Protein AF-A0A1D6H088-F1 (afdb_monomer)

Nearest PDB structures (foldseek):
  7uyf-assembly1_A  TM=9.244E-01  e=6.598E-10  Homo sapiens
  7bo7-assembly1_AAA  TM=9.829E-01  e=2.305E-09  Homo sapiens
  7s0u-assembly1_A  TM=9.241E-01  e=8.586E-10  Homo sapiens
  8g1u-assembly1_M  TM=9.816E-01  e=2.999E-09  Homo sapiens
  7uy1-assembly1_A  TM=9.248E-01  e=1.658E-09  Homo sapiens

Organism: Zea mays (NCBI:txid4577)

Secondary structure (DSSP, 8-state):
-TT---SS-EEEEE----BTTBGGG-HHHHHHHHGGGEEEEEEEES-EEEEEE--EE-HHHHHHHHTT-SGGGTSS-------S-EE-S--EEEEEEE-S-----SS----TTSSS------

Solvent-accessible surface area (backbone atoms only — not comparable to full-atom values): 7999 Å² total; per-residue (Å²): 100,65,84,66,83,69,98,62,65,35,63,62,49,78,62,89,45,68,37,102,60,36,55,78,58,46,36,65,68,43,46,62,42,37,47,81,38,44,38,98,88,20,41,34,40,62,40,58,54,68,26,72,49,60,56,66,49,40,70,67,62,52,49,61,45,55,71,69,76,48,70,67,56,77,76,48,89,79,95,72,85,87,70,86,65,47,75,75,52,78,70,42,83,74,48,81,45,72,42,86,40,79,89,73,77,87,90,74,89,67,71,94,81,73,90,84,84,76,81,89,84,127

Mean predicted aligned error: 9.14 Å

Foldseek 3Di:
DLPDDDPAADLEAEDDQQDPQGCPSPPLVVLVSVVVRHDLNHAYVVQKDWGKDFDKDDVPVVVVLCVVVDCVSVVDDDDDDDDPMGTPDDIDTDDMDGSPDDDPDDDDPDPPPPPPPDDDDD

Radius of gyration: 19.51 Å; Cα contacts (8 Å, |Δi|>4): 134; chains: 1; bounding box: 45×34×55 Å

Sequence (122 aa):
MRCWDAPEKADILVSELLGSFGDNELSPECLDGAQRFLKPDGISIPSSYTSFIQPITASKLHDDIKAHKDIAHFETAYVVKLHRIATLAPPQQVRDLICCVCFIGSDQIYLCHEIWLSPLLV

InterPro domains:
  IPR025799 Protein arginine N-methyltransferase [PTHR10738] (1-94)
  IPR029063 S-adenosyl-L-methionine-dependent methyltransferase superfamily [G3DSA:3.40.50.150] (1-47)
  IPR029063 S-adenosyl-L-methionine-dependent methyltransferase superfamily [SSF53335] (4-97)
  IPR035075 PRMT5 arginine-N-methyltransferase [PF05185] (1-45)
  IPR035248 PRMT5, oligomerisation domain [PF17286] (48-94)

pLDDT: mean 82.9, std 22.95, range [28.14, 97.88]

Structure (mmCIF, N/CA/C/O backbone):
data_AF-A0A1D6H088-F1
#
_entry.id   AF-A0A1D6H088-F1
#
loop_
_atom_site.group_PDB
_atom_site.id
_atom_site.type_symbol
_atom_site.label_atom_id
_atom_site.label_alt_id
_atom_site.label_comp_id
_atom_site.label_asym_id
_atom_site.label_entity_id
_atom_site.label_seq_id
_atom_site.pdbx_PDB_ins_code
_atom_site.Cartn_x
_atom_site.Cartn_y
_atom_site.Cartn_z
_atom_site.occupancy
_atom_site.B_iso_or_equiv
_atom_site.auth_seq_id
_atom_site.auth_comp_id
_atom_site.auth_asym_id
_atom_site.auth_atom_id
_atom_site.pdbx_PDB_model_num
ATOM 1 N N . MET A 1 1 ? -18.872 -5.448 4.106 1.00 85.19 1 MET A N 1
ATOM 2 C CA . MET A 1 1 ? -18.917 -4.524 5.263 1.00 85.19 1 MET A CA 1
ATOM 3 C C . MET A 1 1 ? -19.776 -3.281 5.024 1.00 85.19 1 MET A C 1
ATOM 5 O O . MET A 1 1 ? -20.634 -3.018 5.846 1.00 85.19 1 MET A O 1
ATOM 9 N N . ARG A 1 2 ? -19.657 -2.570 3.892 1.00 92.50 2 ARG A N 1
ATOM 10 C CA . ARG A 1 2 ? -20.341 -1.276 3.655 1.00 92.50 2 ARG A CA 1
ATOM 11 C C . ARG A 1 2 ? -21.871 -1.245 3.794 1.00 92.50 2 ARG A C 1
ATOM 13 O O . ARG A 1 2 ? -22.405 -0.195 4.123 1.00 92.50 2 ARG A O 1
ATOM 20 N N . CYS A 1 3 ? -22.581 -2.357 3.601 1.00 92.38 3 CYS A N 1
ATOM 21 C CA . CYS A 1 3 ? -24.054 -2.408 3.657 1.00 92.38 3 CYS A CA 1
ATOM 22 C C . CYS A 1 3 ? -24.605 -3.289 4.788 1.00 92.38 3 CYS A C 1
ATOM 24 O O . CYS A 1 3 ? -25.814 -3.425 4.911 1.00 92.38 3 CYS A O 1
ATOM 26 N N . TRP A 1 4 ? -23.738 -3.918 5.583 1.00 93.06 4 TRP A N 1
ATOM 27 C CA . TRP A 1 4 ? -24.180 -4.802 6.661 1.00 93.06 4 TRP A CA 1
ATOM 28 C C . TRP A 1 4 ? -24.718 -3.987 7.843 1.00 93.06 4 TRP A C 1
ATOM 30 O O . TRP A 1 4 ? -24.281 -2.860 8.045 1.00 93.06 4 TRP A O 1
ATOM 40 N N . ASP A 1 5 ? -25.657 -4.517 8.614 1.00 93.75 5 ASP A N 1
ATOM 41 C CA . ASP A 1 5 ? -26.094 -3.889 9.860 1.00 93.75 5 ASP A CA 1
ATOM 42 C C . ASP A 1 5 ? -25.740 -4.831 11.008 1.00 93.75 5 ASP A C 1
ATOM 44 O O . ASP A 1 5 ? -26.288 -5.931 11.112 1.00 93.75 5 ASP A O 1
ATOM 48 N N . ALA A 1 6 ? -24.714 -4.459 11.774 1.00 93.25 6 ALA A N 1
ATOM 49 C CA . ALA A 1 6 ? -24.180 -5.313 12.823 1.00 93.25 6 ALA A CA 1
ATOM 50 C C . ALA A 1 6 ? -25.086 -5.219 14.061 1.00 93.25 6 ALA A C 1
ATOM 52 O O . ALA A 1 6 ? -25.388 -4.107 14.497 1.00 93.25 6 ALA A O 1
ATOM 53 N N . PRO A 1 7 ? -25.496 -6.351 14.661 1.00 95.38 7 PRO A N 1
ATOM 54 C CA . PRO A 1 7 ? -26.370 -6.339 15.835 1.00 95.38 7 PRO A CA 1
ATOM 55 C C . PRO A 1 7 ? -25.685 -5.757 17.082 1.00 95.38 7 PRO A C 1
ATOM 57 O O . PRO A 1 7 ? -26.360 -5.342 18.020 1.00 95.38 7 PRO A O 1
ATOM 60 N N . GLU A 1 8 ? -24.352 -5.716 17.092 1.00 96.19 8 GLU A N 1
ATOM 61 C CA . GLU A 1 8 ? -23.533 -5.166 18.165 1.00 96.19 8 GLU A CA 1
ATOM 62 C C . GLU A 1 8 ? -22.296 -4.456 17.605 1.00 96.19 8 GLU A C 1
ATOM 64 O O . GLU A 1 8 ? -21.842 -4.742 16.493 1.00 96.19 8 GLU A O 1
ATOM 69 N N . LYS A 1 9 ? -21.744 -3.523 18.389 1.00 95.75 9 LYS A N 1
ATOM 70 C CA . LYS A 1 9 ? -20.489 -2.853 18.043 1.00 95.75 9 LYS A CA 1
ATOM 71 C C . LYS A 1 9 ? -19.284 -3.694 18.459 1.00 95.75 9 LYS A C 1
ATOM 73 O O . LYS A 1 9 ? -19.250 -4.210 19.573 1.00 95.75 9 LYS A O 1
ATOM 78 N N . ALA A 1 10 ? -18.277 -3.751 17.598 1.00 95.50 10 ALA A N 1
ATOM 79 C CA . ALA A 1 10 ? -17.027 -4.461 17.814 1.00 95.50 10 ALA A CA 1
ATOM 80 C C . ALA A 1 10 ? -16.047 -3.659 18.685 1.00 95.50 10 ALA A C 1
ATOM 82 O O . ALA A 1 10 ? -15.960 -2.436 18.575 1.00 95.50 10 ALA A O 1
ATOM 83 N N . ASP A 1 11 ? -15.274 -4.366 19.509 1.00 95.94 11 ASP A N 1
ATOM 84 C CA . ASP A 1 11 ? -14.084 -3.834 20.188 1.00 95.94 11 ASP A CA 1
ATOM 85 C C . ASP A 1 11 ? -12.863 -3.793 19.255 1.00 95.94 11 ASP A C 1
ATOM 87 O O . ASP A 1 11 ? -11.997 -2.934 19.390 1.00 95.94 11 ASP A O 1
ATOM 91 N N . ILE A 1 12 ? -12.787 -4.727 18.301 1.00 94.88 12 ILE A N 1
ATOM 92 C CA . ILE A 1 12 ? -11.669 -4.865 17.364 1.00 94.88 12 ILE A CA 1
ATOM 93 C C . ILE A 1 12 ? -12.224 -5.107 15.961 1.00 94.88 12 ILE A C 1
ATOM 95 O O . ILE A 1 12 ? -12.969 -6.063 15.739 1.00 94.88 12 ILE A O 1
ATOM 99 N N . LEU A 1 13 ? -11.822 -4.271 15.008 1.00 94.00 13 LEU A N 1
ATOM 100 C CA . LEU A 1 13 ? -12.061 -4.467 13.582 1.00 94.00 13 LEU A CA 1
ATOM 101 C C . LEU A 1 13 ? -10.771 -4.964 12.926 1.00 94.00 13 LEU A C 1
ATOM 103 O O . LEU A 1 13 ? -9.803 -4.218 12.822 1.00 94.00 13 LEU A O 1
ATOM 107 N N . VAL A 1 14 ? -10.756 -6.219 12.477 1.00 95.81 14 VAL A N 1
ATOM 108 C CA . VAL A 1 14 ? -9.615 -6.798 11.753 1.00 95.81 14 VAL A CA 1
ATOM 109 C C . VAL A 1 14 ? -9.935 -6.850 10.267 1.00 95.81 14 VAL A C 1
ATOM 111 O O . VAL A 1 14 ? -10.996 -7.338 9.872 1.00 95.81 14 VAL A O 1
ATOM 114 N N . SER A 1 15 ? -9.014 -6.366 9.441 1.00 94.50 15 SER A N 1
ATOM 115 C CA . SER A 1 15 ? -9.131 -6.403 7.988 1.00 94.50 15 SER A CA 1
ATOM 116 C C . SER A 1 15 ? -7.805 -6.752 7.321 1.00 94.50 15 SER A C 1
ATOM 118 O O . SER A 1 15 ? -6.730 -6.470 7.844 1.00 94.50 15 SER A O 1
ATOM 120 N N . GLU A 1 16 ? -7.906 -7.365 6.148 1.00 96.25 16 GLU A N 1
ATOM 121 C CA . GLU A 1 16 ? -6.801 -7.616 5.229 1.00 96.25 16 GLU A CA 1
ATOM 122 C C . GLU A 1 16 ? -7.344 -7.238 3.848 1.00 96.25 16 GLU A C 1
ATOM 124 O O . GLU A 1 16 ? -8.103 -7.982 3.235 1.00 96.25 16 GLU A O 1
ATOM 129 N N . LEU A 1 17 ? -7.139 -5.971 3.487 1.00 94.75 17 LEU A N 1
ATOM 130 C CA . LEU A 1 17 ? -7.672 -5.332 2.276 1.00 94.75 17 LEU A CA 1
ATOM 131 C C . LEU A 1 17 ? -6.576 -4.517 1.571 1.00 94.75 17 LEU A C 1
ATOM 133 O O . LEU A 1 17 ? -6.872 -3.578 0.833 1.00 94.75 17 LEU A O 1
ATOM 137 N N . LEU A 1 18 ? -5.310 -4.772 1.908 1.00 94.75 18 LEU A N 1
ATOM 138 C CA . LEU A 1 18 ? -4.192 -3.997 1.391 1.00 94.75 18 LEU A CA 1
ATOM 139 C C . LEU A 1 18 ? -3.699 -4.629 0.098 1.00 94.75 18 LEU A C 1
ATOM 141 O O . LEU A 1 18 ? -3.351 -5.805 0.062 1.00 94.75 18 LEU A O 1
ATOM 145 N N . GLY A 1 19 ? -3.602 -3.816 -0.947 1.00 94.12 19 GLY A N 1
ATOM 146 C CA . GLY A 1 19 ? -2.929 -4.224 -2.170 1.00 94.12 19 GLY A CA 1
ATOM 147 C C . GLY A 1 19 ? -1.423 -3.954 -2.115 1.00 94.12 19 GLY A C 1
ATOM 148 O O . GLY A 1 19 ? -0.878 -3.422 -1.145 1.00 94.12 19 GLY A O 1
ATOM 149 N N . SER A 1 20 ? -0.725 -4.266 -3.212 1.00 93.25 20 SER A N 1
ATOM 150 C CA . SER A 1 20 ? 0.730 -4.044 -3.331 1.00 93.25 20 SER A CA 1
ATOM 151 C C . SER A 1 20 ? 1.160 -2.576 -3.191 1.00 93.25 20 SER A C 1
ATOM 153 O O . SER A 1 20 ? 2.330 -2.308 -2.927 1.00 93.25 20 SER A O 1
ATOM 155 N N . PHE A 1 21 ? 0.237 -1.632 -3.371 1.00 95.31 21 PHE A N 1
ATOM 156 C CA . PHE A 1 21 ? 0.440 -0.195 -3.198 1.00 95.31 21 PHE A CA 1
ATOM 157 C C . PHE A 1 21 ? -0.397 0.367 -2.035 1.00 95.31 21 PHE A C 1
ATOM 159 O O . PHE A 1 21 ? -0.720 1.551 -2.021 1.00 95.31 21 PHE A O 1
ATOM 166 N N . GLY A 1 22 ? -0.762 -0.474 -1.062 1.00 94.06 22 GLY A N 1
ATOM 167 C CA . GLY A 1 22 ? -1.552 -0.083 0.104 1.00 94.06 22 GLY A CA 1
ATOM 168 C C . GLY A 1 22 ? -3.039 0.026 -0.227 1.00 94.06 22 GLY A C 1
ATOM 169 O O . GLY A 1 22 ? -3.767 -0.961 -0.152 1.00 94.06 22 GLY A O 1
ATOM 170 N N . ASP A 1 23 ? -3.500 1.216 -0.607 1.00 93.25 23 ASP A N 1
ATOM 171 C CA . ASP A 1 23 ? -4.918 1.534 -0.825 1.00 93.25 23 ASP A CA 1
ATOM 172 C C . ASP A 1 23 ? -5.457 1.150 -2.211 1.00 93.25 23 ASP A C 1
ATOM 174 O O . ASP A 1 23 ? -6.630 1.373 -2.498 1.00 93.25 23 ASP A O 1
ATOM 178 N N . ASN A 1 24 ? -4.653 0.522 -3.074 1.00 93.06 24 ASN A N 1
ATOM 179 C CA . ASN A 1 24 ? -5.074 0.168 -4.436 1.00 93.06 24 ASN A CA 1
ATOM 180 C C . ASN A 1 24 ? -6.157 -0.933 -4.513 1.00 93.06 24 ASN A C 1
ATOM 182 O O . ASN A 1 24 ? -6.611 -1.253 -5.609 1.00 93.06 24 ASN A O 1
ATOM 186 N N . GLU A 1 25 ? -6.556 -1.511 -3.378 1.00 94.69 25 GLU A N 1
ATOM 187 C CA . GLU A 1 25 ? -7.717 -2.407 -3.238 1.00 94.69 25 GLU A CA 1
ATOM 188 C C . GLU A 1 25 ? -8.890 -1.751 -2.488 1.00 94.69 25 GLU A C 1
ATOM 190 O O . GLU A 1 25 ? -9.847 -2.417 -2.093 1.00 94.69 25 GLU A O 1
ATOM 195 N N . LEU A 1 26 ? -8.855 -0.424 -2.336 1.00 93.81 26 LEU A N 1
ATOM 196 C CA . LEU A 1 26 ? -9.935 0.381 -1.762 1.00 93.81 26 LEU A CA 1
ATOM 197 C C . LEU A 1 26 ? -10.251 0.029 -0.296 1.00 93.81 26 LEU A C 1
ATOM 199 O O . LEU A 1 26 ? -11.407 0.056 0.146 1.00 93.81 26 LEU A O 1
ATOM 203 N N . SER A 1 27 ? -9.217 -0.311 0.486 1.00 93.69 27 SER A N 1
ATOM 204 C CA . SER A 1 27 ? -9.359 -0.467 1.937 1.00 93.69 27 SER A CA 1
ATOM 205 C C . SER A 1 27 ? -9.885 0.784 2.656 1.00 93.69 27 SER A C 1
ATOM 207 O O . SER A 1 27 ? -10.705 0.590 3.557 1.00 93.69 27 SER A O 1
ATOM 209 N N . PRO A 1 28 ? -9.530 2.038 2.286 1.00 91.19 28 PRO A N 1
ATOM 210 C CA . PRO A 1 28 ? -10.086 3.218 2.949 1.00 91.19 28 PRO A CA 1
ATOM 211 C C . PRO A 1 28 ? -11.608 3.284 2.803 1.00 91.19 28 PRO A C 1
ATOM 213 O O . PRO A 1 28 ? -12.317 3.441 3.791 1.00 91.19 28 PRO A O 1
ATOM 216 N N . GLU A 1 29 ? -12.130 3.082 1.595 1.00 92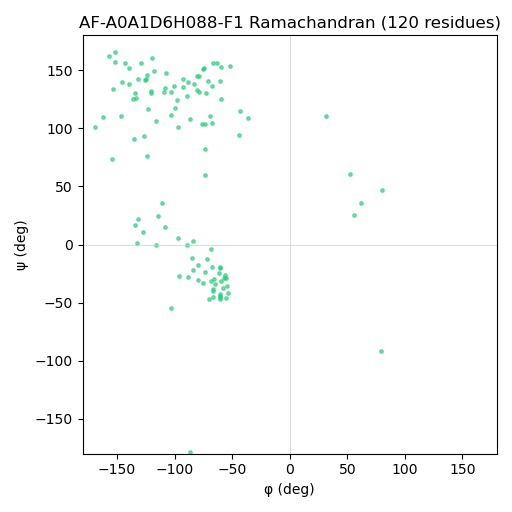.38 29 GLU A N 1
ATOM 217 C CA . GLU A 1 29 ? -13.562 3.147 1.286 1.00 92.38 29 GLU A CA 1
ATOM 218 C C . GLU A 1 29 ? -14.337 1.988 1.924 1.00 92.38 29 GLU A C 1
ATOM 220 O O . GLU A 1 29 ? -15.516 2.106 2.275 1.00 92.38 29 GLU A O 1
ATOM 225 N N . CYS A 1 30 ? -13.687 0.834 2.071 1.00 92.62 30 CYS A N 1
ATOM 226 C CA . CYS A 1 30 ? -14.265 -0.299 2.776 1.00 92.62 30 CYS A CA 1
ATOM 227 C C . CYS A 1 30 ? -14.359 -0.036 4.284 1.00 92.62 30 CYS A C 1
ATOM 229 O O . CYS A 1 30 ? -15.420 -0.280 4.871 1.00 92.62 30 CYS A O 1
ATOM 231 N N . LEU A 1 31 ? -13.282 0.470 4.889 1.00 92.19 31 LEU A N 1
ATOM 232 C CA . LEU A 1 31 ? -13.179 0.701 6.329 1.00 92.19 31 LEU A CA 1
ATOM 233 C C . LEU A 1 31 ? -13.966 1.925 6.794 1.00 92.19 31 LEU A C 1
ATOM 235 O O . LEU A 1 31 ? -14.573 1.855 7.859 1.00 92.19 31 LEU A O 1
ATOM 239 N N . ASP A 1 32 ? -14.075 2.967 5.972 1.00 91.56 32 ASP A N 1
ATOM 240 C CA . ASP A 1 32 ? -14.979 4.100 6.205 1.00 91.56 32 ASP A CA 1
ATOM 241 C C . ASP A 1 32 ? -16.428 3.610 6.380 1.00 91.56 32 ASP A C 1
ATOM 243 O O . ASP A 1 32 ? -17.108 3.899 7.366 1.00 91.56 32 ASP A O 1
ATOM 247 N N . GLY A 1 33 ? -16.872 2.704 5.502 1.00 90.81 33 GLY A N 1
ATOM 248 C CA . GLY A 1 33 ? -18.171 2.055 5.656 1.00 90.81 33 GLY A CA 1
ATOM 249 C C . GLY A 1 33 ? -18.271 1.164 6.901 1.00 90.81 33 GLY A C 1
ATOM 250 O O . GLY A 1 33 ? -19.349 1.058 7.487 1.00 90.81 33 GLY A O 1
ATOM 251 N N . ALA A 1 34 ? -17.187 0.506 7.310 1.00 92.00 34 ALA A N 1
ATOM 252 C CA . ALA A 1 34 ? -17.173 -0.381 8.474 1.00 92.00 34 ALA A CA 1
ATOM 253 C C . ALA A 1 34 ? -17.068 0.353 9.819 1.00 92.00 34 ALA A C 1
ATOM 255 O O . ALA A 1 34 ? -17.418 -0.224 10.849 1.00 92.00 34 ALA A O 1
ATOM 256 N N . GLN A 1 35 ? -16.651 1.621 9.821 1.00 90.06 35 GLN A N 1
ATOM 257 C CA . GLN A 1 35 ? -16.416 2.407 11.033 1.00 90.06 35 GLN A CA 1
ATOM 258 C C . GLN A 1 35 ? -17.660 2.504 11.929 1.00 90.06 35 GLN A C 1
ATOM 260 O O . GLN A 1 35 ? -17.548 2.545 13.153 1.00 90.06 35 GLN A O 1
ATOM 265 N N . ARG A 1 36 ? -18.867 2.447 11.350 1.00 91.25 36 ARG A N 1
ATOM 266 C CA . ARG A 1 36 ? -20.129 2.442 12.112 1.00 91.25 36 ARG A CA 1
ATOM 267 C C . ARG A 1 36 ? -20.288 1.245 13.060 1.00 91.25 36 ARG A C 1
ATOM 269 O O . ARG A 1 36 ? -21.039 1.341 14.031 1.00 91.25 36 ARG A O 1
ATOM 276 N N . PHE A 1 37 ? -19.602 0.136 12.779 1.00 89.75 37 PHE A N 1
ATOM 277 C CA . PHE A 1 37 ? -19.633 -1.075 13.600 1.00 89.75 37 PHE A CA 1
ATOM 278 C C . PHE A 1 37 ? -18.644 -1.019 14.760 1.00 89.75 37 PHE A C 1
ATOM 280 O O . PHE A 1 37 ? -18.710 -1.872 15.633 1.00 89.75 37 PHE A O 1
ATOM 287 N N . LEU A 1 38 ? -17.721 -0.061 14.785 1.00 93.19 38 LEU A N 1
ATOM 288 C CA . LEU A 1 38 ? -16.685 0.012 15.807 1.00 93.19 38 LEU A CA 1
ATOM 289 C C . LEU A 1 38 ? -17.188 0.824 17.011 1.00 93.19 38 LEU A C 1
ATOM 291 O O . LEU A 1 38 ? -17.902 1.830 16.870 1.00 93.19 38 LEU A O 1
ATOM 295 N N . LYS A 1 39 ? -16.865 0.367 18.223 1.00 93.62 39 LYS A N 1
ATOM 296 C CA . LYS A 1 39 ? -17.070 1.164 19.441 1.00 93.62 39 LYS A CA 1
ATOM 297 C C . LYS A 1 39 ? -16.201 2.433 19.391 1.00 93.62 39 LYS A C 1
ATOM 299 O O . LYS A 1 39 ? -15.192 2.434 18.692 1.00 93.62 39 LYS A O 1
ATOM 304 N N . PRO A 1 40 ? -16.562 3.514 20.111 1.00 90.69 40 PRO A N 1
ATOM 305 C CA . PRO A 1 40 ? -15.744 4.729 20.149 1.00 90.69 40 PRO A CA 1
ATOM 306 C C . PRO A 1 40 ? -14.290 4.476 20.573 1.00 90.69 40 PRO A C 1
ATOM 308 O O . PRO A 1 40 ? -13.388 5.112 20.045 1.00 90.69 40 PRO A O 1
ATOM 311 N N . ASP A 1 41 ? -14.075 3.534 21.488 1.00 91.44 41 ASP A N 1
ATOM 312 C CA . ASP A 1 41 ? -12.783 3.070 22.003 1.00 91.44 41 ASP A CA 1
ATOM 313 C C . ASP A 1 41 ? -12.272 1.788 21.318 1.00 91.44 41 ASP A C 1
ATOM 315 O O . ASP A 1 41 ? -11.256 1.227 21.727 1.00 91.44 41 ASP A O 1
ATOM 319 N N . GLY A 1 42 ? -12.969 1.315 20.280 1.00 90.62 42 GLY A N 1
ATOM 320 C CA . GLY A 1 42 ? -12.582 0.121 19.538 1.00 90.62 42 GLY A CA 1
ATOM 321 C C . GLY A 1 42 ? -11.380 0.374 18.631 1.00 90.62 42 GLY A C 1
ATOM 322 O O . GLY A 1 42 ? -11.178 1.484 18.156 1.00 90.62 42 GLY A O 1
ATOM 323 N N . ILE A 1 43 ? -10.583 -0.655 18.353 1.00 92.19 43 ILE A N 1
ATOM 324 C CA . ILE A 1 43 ? -9.354 -0.535 17.552 1.00 92.19 43 ILE A CA 1
ATOM 325 C C . ILE A 1 43 ? -9.507 -1.146 16.156 1.00 92.19 43 ILE A C 1
ATOM 327 O O . ILE A 1 43 ? -10.188 -2.155 15.975 1.00 92.19 43 ILE A O 1
ATOM 331 N N . SER A 1 44 ? -8.823 -0.562 15.171 1.00 93.62 44 SER A N 1
ATOM 332 C CA . SER A 1 44 ? -8.678 -1.137 13.829 1.00 93.62 44 SER A CA 1
ATOM 333 C C . SER A 1 44 ? -7.312 -1.802 13.673 1.00 93.62 44 SER A C 1
ATOM 335 O O . SER A 1 44 ? -6.288 -1.237 14.060 1.00 93.62 44 SER A O 1
ATOM 337 N N . ILE A 1 45 ? -7.291 -2.990 13.073 1.00 95.00 45 ILE A N 1
ATOM 338 C CA . ILE A 1 45 ? -6.081 -3.707 12.669 1.00 95.00 45 ILE A CA 1
ATOM 339 C C . ILE A 1 45 ? -6.179 -3.977 11.154 1.00 95.00 45 ILE A C 1
ATOM 341 O O . ILE A 1 45 ? -7.076 -4.715 10.739 1.00 95.00 45 ILE A O 1
ATOM 345 N N . PRO A 1 46 ? -5.277 -3.420 10.321 1.00 94.25 46 PRO A N 1
ATOM 346 C CA . PRO A 1 46 ? -4.229 -2.455 10.673 1.00 94.25 46 PRO A CA 1
ATOM 347 C C . PRO A 1 46 ? -4.804 -1.095 11.120 1.00 94.25 46 PRO A C 1
ATOM 349 O O . PRO A 1 46 ? -5.930 -0.734 10.771 1.00 94.25 46 PRO A O 1
ATOM 352 N N . SER A 1 47 ? -4.025 -0.347 11.907 1.00 90.69 47 SER A N 1
ATOM 353 C CA . SER A 1 47 ? -4.372 1.011 12.362 1.00 90.69 47 SER A CA 1
ATOM 354 C C . SER A 1 47 ? -3.910 2.092 11.383 1.00 90.69 47 SER A C 1
ATOM 356 O O . SER A 1 47 ? -4.526 3.150 11.271 1.00 90.69 47 SER A O 1
ATOM 358 N N . SER A 1 48 ? -2.842 1.826 10.637 1.00 92.62 48 SER A N 1
ATOM 359 C CA . SER A 1 48 ? -2.364 2.671 9.551 1.00 92.62 48 SER A CA 1
ATOM 360 C C . SER A 1 48 ? -1.526 1.864 8.568 1.00 92.62 48 SER A C 1
ATOM 362 O O . SER A 1 48 ? -1.054 0.764 8.874 1.00 92.62 48 SER A O 1
ATOM 364 N N . TYR A 1 49 ? -1.348 2.418 7.377 1.00 94.06 49 TYR A N 1
ATOM 365 C CA . TYR A 1 49 ? -0.417 1.917 6.378 1.00 94.06 49 TYR A CA 1
ATOM 366 C C . TYR A 1 49 ? 0.062 3.064 5.482 1.00 94.06 49 TYR A C 1
ATOM 368 O O . TYR A 1 49 ? -0.594 4.101 5.355 1.00 94.06 49 TYR A O 1
ATOM 376 N N . THR A 1 50 ? 1.222 2.859 4.862 1.00 95.06 50 THR A N 1
ATOM 377 C CA . THR A 1 50 ? 1.936 3.881 4.094 1.00 95.06 50 THR A CA 1
ATOM 378 C C . THR A 1 50 ? 2.410 3.308 2.769 1.00 95.06 50 THR A C 1
ATOM 380 O O . THR A 1 50 ? 3.068 2.264 2.742 1.00 95.06 50 THR A O 1
ATOM 383 N N . SER A 1 51 ? 2.133 4.015 1.677 1.00 95.25 51 SER A N 1
ATOM 384 C CA . SER A 1 51 ? 2.588 3.632 0.337 1.00 95.25 51 SER A CA 1
ATOM 385 C C . SER A 1 51 ? 3.919 4.306 -0.000 1.00 95.25 51 SER A C 1
ATOM 387 O O . SER A 1 51 ? 4.140 5.475 0.328 1.00 95.25 51 SER A O 1
ATOM 389 N N . PHE A 1 52 ? 4.803 3.581 -0.689 1.00 96.75 52 PHE A N 1
ATOM 390 C CA . PHE A 1 52 ? 6.124 4.058 -1.108 1.00 96.75 52 PHE A CA 1
ATOM 391 C C . PHE A 1 52 ? 6.301 3.932 -2.622 1.00 96.75 52 PHE A C 1
ATOM 393 O O . PHE A 1 52 ? 5.828 2.973 -3.230 1.00 96.75 52 PHE A O 1
ATOM 400 N N . ILE A 1 53 ? 7.037 4.866 -3.224 1.00 97.00 53 ILE A N 1
ATOM 401 C CA . ILE A 1 53 ? 7.408 4.836 -4.642 1.00 97.00 53 ILE A CA 1
ATOM 402 C C . ILE A 1 53 ? 8.921 4.931 -4.806 1.00 97.00 53 ILE A C 1
ATOM 404 O O . ILE A 1 53 ? 9.596 5.653 -4.074 1.00 97.00 53 ILE A O 1
ATOM 408 N N . GLN A 1 54 ? 9.463 4.208 -5.783 1.00 97.38 54 GLN A N 1
ATOM 409 C CA . GLN A 1 54 ? 10.888 4.212 -6.090 1.00 97.38 54 GLN A CA 1
ATOM 410 C C . GLN A 1 54 ? 11.109 4.349 -7.600 1.00 97.38 54 GLN A C 1
ATOM 412 O O . GLN A 1 54 ? 10.589 3.527 -8.358 1.00 97.38 54 GLN A O 1
ATOM 417 N N . PRO A 1 55 ? 11.902 5.332 -8.067 1.00 97.62 55 PRO A N 1
ATOM 418 C CA . PRO A 1 55 ? 12.247 5.422 -9.477 1.00 97.62 55 PRO A CA 1
ATOM 419 C C . PRO A 1 55 ? 13.247 4.320 -9.851 1.00 97.62 55 PRO A C 1
ATOM 421 O O . PRO A 1 55 ? 14.284 4.135 -9.201 1.00 97.62 55 PRO A O 1
ATOM 424 N N . ILE A 1 56 ? 12.947 3.605 -10.933 1.00 97.75 56 ILE A N 1
ATOM 425 C CA . ILE A 1 56 ? 13.773 2.523 -11.474 1.00 97.75 56 ILE A CA 1
ATOM 426 C C . ILE A 1 56 ? 14.020 2.736 -12.967 1.00 97.75 56 ILE A C 1
ATOM 428 O O . ILE A 1 56 ? 13.224 3.365 -13.660 1.00 97.75 56 ILE A O 1
ATOM 432 N N . THR A 1 57 ? 15.099 2.153 -13.478 1.00 97.81 57 THR A N 1
ATOM 433 C CA . THR A 1 57 ? 15.282 1.905 -14.909 1.00 97.81 57 THR A CA 1
ATOM 434 C C . THR A 1 57 ? 15.166 0.410 -15.191 1.00 97.81 57 THR A C 1
ATOM 436 O O . THR A 1 57 ? 15.753 -0.423 -14.491 1.00 97.81 57 THR A O 1
ATOM 439 N N . ALA A 1 58 ? 14.356 0.065 -16.191 1.00 97.00 58 ALA A N 1
ATOM 440 C CA . ALA A 1 58 ? 14.012 -1.309 -16.535 1.00 97.00 58 ALA A CA 1
ATOM 441 C C . ALA A 1 58 ? 13.626 -1.415 -18.021 1.00 97.00 58 ALA A C 1
ATOM 443 O O . ALA A 1 58 ? 12.451 -1.575 -18.351 1.00 97.00 58 ALA A O 1
ATOM 444 N N . SER A 1 59 ? 14.605 -1.332 -18.932 1.00 96.62 59 SER A N 1
ATOM 445 C CA . SER A 1 59 ? 14.352 -1.319 -20.386 1.00 96.62 59 SER A CA 1
ATOM 446 C C . SER A 1 59 ? 13.509 -2.505 -20.854 1.00 96.62 59 SER A C 1
ATOM 448 O O . SER A 1 59 ? 12.569 -2.320 -21.614 1.00 96.62 59 SER A O 1
ATOM 450 N N . LYS A 1 60 ? 13.774 -3.709 -20.326 1.00 96.31 60 LYS A N 1
ATOM 451 C CA . LYS A 1 60 ? 12.975 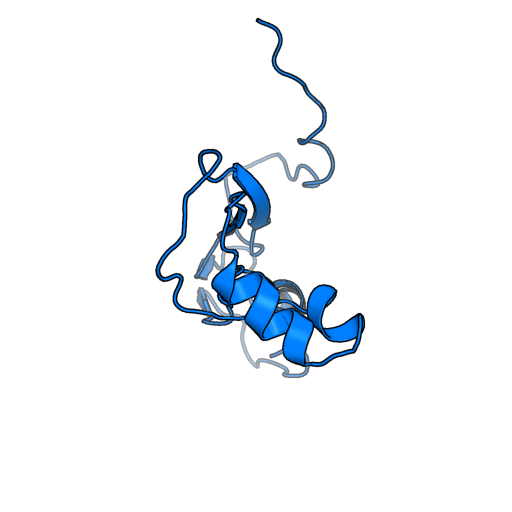-4.895 -20.657 1.00 96.31 60 LYS A CA 1
ATOM 452 C C . LYS A 1 60 ? 11.502 -4.731 -20.266 1.00 96.31 60 LYS A C 1
ATOM 454 O O . LYS A 1 60 ? 10.640 -5.071 -21.060 1.00 96.31 60 LYS A O 1
ATOM 459 N N . LEU A 1 61 ? 11.219 -4.230 -19.061 1.00 95.75 61 LEU A N 1
ATOM 460 C CA . LEU A 1 61 ? 9.842 -4.051 -18.593 1.00 95.75 61 LEU A CA 1
ATOM 461 C C . LEU A 1 61 ? 9.121 -2.983 -19.423 1.00 95.75 61 LEU A C 1
ATOM 463 O O . LEU A 1 61 ? 7.970 -3.164 -19.800 1.00 95.75 61 LEU A O 1
ATOM 467 N N . HIS A 1 62 ? 9.824 -1.899 -19.753 1.00 96.44 62 HIS A N 1
ATOM 468 C CA . HIS A 1 62 ? 9.308 -0.863 -20.640 1.00 96.44 62 HIS A CA 1
ATOM 469 C C . HIS A 1 62 ? 8.981 -1.415 -22.039 1.00 96.44 62 HIS A C 1
ATOM 471 O O . HIS A 1 62 ? 7.921 -1.111 -22.580 1.00 96.44 62 HIS A O 1
ATOM 477 N N . ASP A 1 63 ? 9.854 -2.244 -22.617 1.00 96.88 63 ASP A N 1
ATOM 478 C CA . ASP A 1 63 ? 9.618 -2.880 -23.918 1.00 96.88 63 ASP A CA 1
ATOM 479 C C . ASP A 1 63 ? 8.463 -3.889 -23.872 1.00 96.88 63 ASP A C 1
ATOM 481 O O . ASP A 1 63 ? 7.657 -3.928 -24.803 1.00 96.88 63 ASP A O 1
ATOM 485 N N . ASP A 1 64 ? 8.346 -4.650 -22.779 1.00 95.81 64 ASP A N 1
ATOM 486 C CA . ASP A 1 64 ? 7.239 -5.581 -22.551 1.00 95.81 64 ASP A CA 1
ATOM 487 C C . ASP A 1 64 ? 5.892 -4.813 -22.518 1.00 95.81 64 ASP A C 1
ATOM 489 O O . ASP A 1 64 ? 4.949 -5.222 -23.191 1.00 95.81 64 ASP A O 1
ATOM 493 N N . ILE A 1 65 ? 5.815 -3.646 -21.855 1.00 95.62 65 ILE A N 1
ATOM 494 C CA . ILE A 1 65 ? 4.623 -2.766 -21.873 1.00 95.62 65 ILE A CA 1
ATOM 495 C C . ILE A 1 65 ? 4.391 -2.178 -23.275 1.00 95.62 65 ILE A C 1
ATOM 497 O O . ILE A 1 65 ? 3.276 -2.204 -23.799 1.00 95.62 65 ILE A O 1
ATOM 501 N N . LYS A 1 66 ? 5.450 -1.689 -23.932 1.00 96.44 66 LYS A N 1
ATOM 502 C CA . LYS A 1 66 ? 5.376 -1.093 -25.277 1.00 96.44 66 LYS A CA 1
ATOM 503 C C . LYS A 1 66 ? 4.852 -2.072 -26.329 1.00 96.44 66 LYS A C 1
ATOM 505 O O . LYS A 1 66 ? 4.199 -1.651 -27.287 1.00 96.44 66 LYS A O 1
ATOM 510 N N . ALA A 1 67 ? 5.125 -3.367 -26.170 1.00 97.06 67 ALA A N 1
ATOM 511 C CA . ALA A 1 67 ? 4.682 -4.412 -27.088 1.00 97.06 67 ALA A CA 1
ATOM 512 C C . ALA A 1 67 ? 3.149 -4.503 -27.215 1.00 97.06 67 ALA A C 1
ATOM 514 O O . ALA A 1 67 ? 2.664 -4.987 -28.240 1.00 97.06 67 ALA A O 1
ATOM 515 N N . HIS A 1 68 ? 2.396 -3.975 -26.244 1.00 94.62 68 HIS A N 1
ATOM 516 C CA . HIS A 1 68 ? 0.935 -3.889 -26.292 1.00 94.62 68 HIS A CA 1
ATOM 517 C C . HIS A 1 68 ? 0.398 -2.843 -27.288 1.00 94.62 68 HIS A C 1
ATOM 519 O O . HIS A 1 68 ? -0.781 -2.888 -27.630 1.00 94.62 68 HIS A O 1
ATOM 525 N N . LY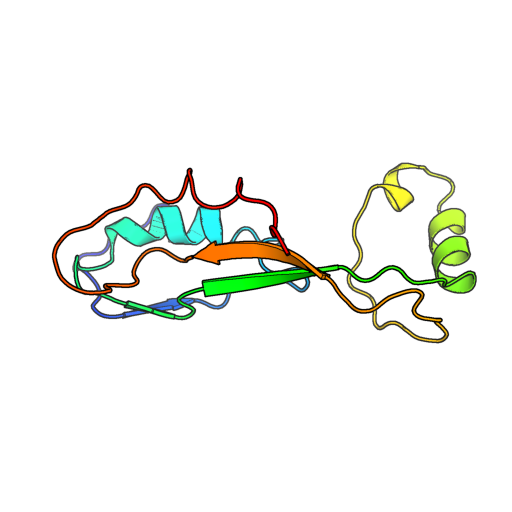S A 1 69 ? 1.252 -1.946 -27.814 1.00 93.12 69 LYS A N 1
ATOM 526 C CA . LYS A 1 69 ? 0.929 -0.945 -28.858 1.00 93.12 69 LYS A CA 1
ATOM 527 C C . LYS A 1 69 ? -0.239 -0.002 -28.523 1.00 93.12 69 LYS A C 1
ATOM 529 O O . LYS A 1 69 ? -0.849 0.553 -29.433 1.00 93.12 69 LYS A O 1
ATOM 534 N N . ASP A 1 70 ? -0.514 0.211 -27.242 1.00 94.44 70 ASP A N 1
AT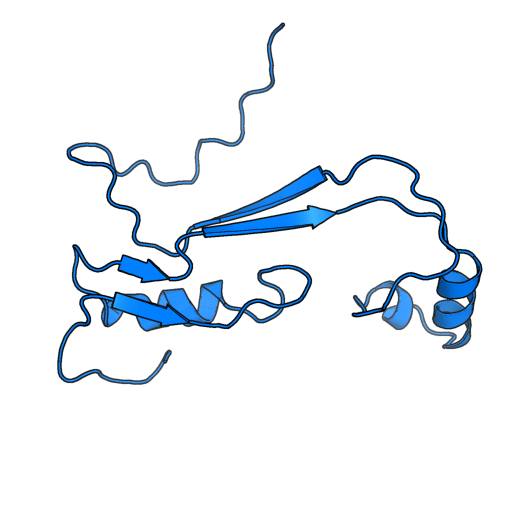OM 535 C CA . ASP A 1 70 ? -1.564 1.103 -26.752 1.00 94.44 70 ASP A CA 1
ATOM 536 C C . ASP A 1 70 ? -1.060 1.874 -25.525 1.00 94.44 70 ASP A C 1
ATOM 538 O O . ASP A 1 70 ? -0.391 1.310 -24.655 1.00 94.44 70 ASP A O 1
ATOM 542 N N . ILE A 1 71 ? -1.372 3.169 -25.468 1.00 95.25 71 ILE A N 1
ATOM 543 C CA . ILE A 1 71 ? -0.962 4.067 -24.387 1.00 95.25 71 ILE A CA 1
ATOM 544 C C . ILE A 1 71 ? -1.606 3.689 -23.053 1.00 95.25 71 ILE A C 1
ATOM 546 O O . ILE A 1 71 ? -0.956 3.834 -22.019 1.00 95.25 71 ILE A O 1
ATOM 550 N N . ALA A 1 72 ? -2.805 3.097 -23.075 1.00 96.25 72 ALA A N 1
ATOM 551 C CA . ALA A 1 72 ? -3.500 2.663 -21.863 1.00 96.25 7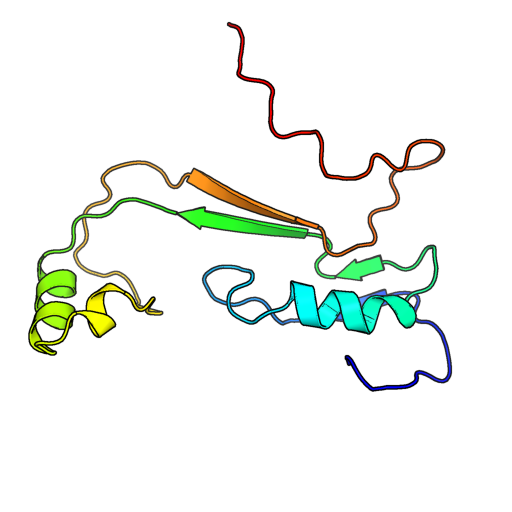2 ALA A CA 1
ATOM 552 C C . ALA A 1 72 ? -2.644 1.706 -21.007 1.00 96.25 72 ALA A C 1
ATOM 554 O O . ALA A 1 72 ? -2.739 1.697 -19.781 1.00 96.25 72 ALA A O 1
ATOM 555 N N . HIS A 1 73 ? -1.743 0.940 -21.636 1.00 95.88 73 HIS A N 1
ATOM 556 C CA . HIS A 1 73 ? -0.850 0.020 -20.932 1.00 95.88 73 HIS A CA 1
ATOM 557 C C . HIS A 1 73 ? 0.272 0.735 -20.169 1.00 95.88 73 HIS A C 1
ATOM 559 O O . HIS A 1 73 ? 0.779 0.161 -19.213 1.00 95.88 73 HIS A O 1
ATOM 565 N N . PHE A 1 74 ? 0.646 1.963 -20.546 1.00 95.31 74 PHE A N 1
ATOM 566 C CA . PHE A 1 74 ? 1.567 2.812 -19.778 1.00 95.31 74 PHE A CA 1
ATOM 567 C C . PHE A 1 74 ? 0.861 3.591 -18.661 1.00 95.31 74 PHE A C 1
ATOM 569 O O . PHE A 1 74 ? 1.505 3.991 -17.696 1.00 95.31 74 PHE A O 1
ATOM 576 N N . GLU A 1 75 ? -0.452 3.785 -18.780 1.00 96.88 75 GLU A N 1
ATOM 577 C CA . GLU A 1 75 ? -1.298 4.473 -17.794 1.00 96.88 75 GLU A CA 1
ATOM 578 C C . GLU A 1 75 ? -1.872 3.517 -16.732 1.00 96.88 75 GLU A C 1
ATOM 580 O O . GLU A 1 75 ? -2.580 3.940 -15.820 1.00 96.88 75 GLU A O 1
ATOM 585 N N . THR A 1 76 ? -1.550 2.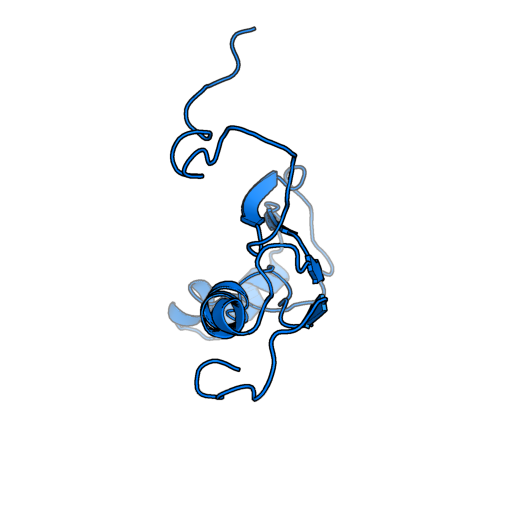223 -16.827 1.00 94.50 76 THR A N 1
ATOM 586 C CA . THR A 1 76 ? -2.030 1.174 -15.922 1.00 94.50 76 THR A CA 1
ATOM 587 C C . THR A 1 76 ? -0.907 0.684 -15.006 1.00 94.50 76 THR A C 1
ATOM 589 O O . THR A 1 76 ? 0.206 0.412 -15.455 1.00 94.50 76 THR A O 1
ATOM 592 N N . ALA A 1 77 ? -1.198 0.534 -13.712 1.00 95.25 77 ALA A N 1
ATOM 593 C CA . ALA A 1 77 ? -0.272 -0.057 -12.746 1.00 95.25 77 ALA A CA 1
ATOM 594 C C . ALA A 1 77 ? -0.261 -1.595 -12.841 1.00 95.25 77 ALA A C 1
ATOM 596 O O . ALA A 1 77 ? -1.302 -2.217 -13.044 1.00 95.25 77 ALA A O 1
ATOM 597 N N . TYR A 1 78 ? 0.903 -2.218 -12.627 1.00 95.56 78 TYR A N 1
ATOM 598 C CA . TYR A 1 78 ? 1.061 -3.677 -12.649 1.00 95.56 78 TYR A CA 1
ATOM 599 C C . TYR A 1 78 ? 1.692 -4.194 -11.363 1.00 95.56 78 TYR A C 1
ATOM 601 O O . TYR A 1 78 ? 2.656 -3.624 -10.851 1.00 95.56 78 TYR A O 1
ATOM 609 N N . VAL A 1 79 ? 1.215 -5.351 -10.905 1.00 96.00 79 VAL A N 1
ATOM 610 C CA . VAL A 1 79 ? 1.901 -6.146 -9.885 1.00 96.00 79 VAL A CA 1
ATOM 611 C C . VAL A 1 79 ? 2.907 -7.048 -10.592 1.00 96.00 79 VAL A C 1
ATOM 613 O O . VAL A 1 79 ? 2.535 -8.005 -11.270 1.00 96.00 79 VAL A O 1
ATOM 616 N N . VAL A 1 80 ? 4.196 -6.735 -10.458 1.00 95.88 80 VAL A N 1
ATOM 617 C CA . VAL A 1 80 ? 5.284 -7.501 -11.078 1.00 95.88 80 VAL A CA 1
ATOM 618 C C . VAL A 1 80 ? 6.387 -7.798 -10.075 1.00 95.88 80 VAL A C 1
ATOM 620 O O . VAL A 1 80 ? 6.765 -6.959 -9.259 1.00 95.88 80 VAL A O 1
ATOM 623 N N . LYS A 1 81 ? 6.975 -8.991 -10.174 1.00 96.00 81 LYS A N 1
ATOM 624 C CA . LYS A 1 81 ? 8.234 -9.287 -9.489 1.00 96.00 81 LYS A CA 1
ATOM 625 C C . LYS A 1 81 ? 9.372 -8.624 -10.261 1.00 96.00 81 LYS A C 1
ATOM 627 O O . LYS A 1 81 ? 9.779 -9.119 -11.312 1.00 96.00 81 LYS A O 1
ATOM 632 N N . LEU A 1 82 ? 9.877 -7.506 -9.745 1.00 95.12 82 LEU A N 1
ATOM 633 C CA . LEU A 1 82 ? 10.967 -6.764 -10.376 1.00 95.12 82 LEU A CA 1
ATOM 634 C C . LEU A 1 82 ? 12.221 -7.644 -10.503 1.00 95.12 82 LEU A C 1
ATOM 636 O O . LEU A 1 82 ? 12.709 -8.217 -9.529 1.00 95.12 82 LEU A O 1
ATOM 640 N N . HIS A 1 83 ? 12.740 -7.758 -11.724 1.00 94.19 83 HIS A N 1
ATOM 641 C CA . HIS A 1 83 ? 13.944 -8.519 -12.045 1.00 94.19 83 HIS A CA 1
ATOM 642 C C . HIS A 1 83 ? 14.708 -7.817 -13.171 1.00 94.19 83 HIS A C 1
ATOM 644 O O . HIS A 1 83 ? 14.091 -7.340 -14.121 1.00 94.19 83 HIS A O 1
ATOM 650 N N . ARG A 1 84 ? 16.048 -7.783 -13.089 1.00 94.69 84 ARG A N 1
ATOM 651 C CA . ARG A 1 84 ? 16.920 -7.003 -13.995 1.00 94.69 84 ARG A CA 1
ATOM 652 C C . ARG A 1 84 ? 16.507 -5.528 -14.078 1.00 94.69 84 ARG A C 1
ATOM 654 O O . ARG A 1 84 ? 16.167 -5.026 -15.146 1.00 94.69 84 ARG A O 1
ATOM 661 N N . ILE A 1 85 ? 16.555 -4.858 -12.933 1.00 96.88 85 ILE A N 1
ATOM 662 C CA . ILE A 1 85 ? 16.317 -3.419 -12.806 1.00 96.88 85 ILE A CA 1
ATOM 663 C C . ILE A 1 85 ? 17.556 -2.733 -12.230 1.00 96.88 85 ILE A C 1
ATOM 665 O O . ILE A 1 85 ? 18.368 -3.388 -11.574 1.00 96.88 85 ILE A O 1
ATOM 669 N N . ALA A 1 86 ? 17.665 -1.421 -12.417 1.00 97.56 86 ALA A N 1
ATOM 670 C CA . ALA A 1 86 ? 18.530 -0.588 -11.589 1.00 97.56 86 ALA A CA 1
ATOM 671 C C . ALA A 1 86 ? 17.698 0.494 -10.893 1.00 97.56 86 ALA A C 1
ATOM 673 O O . ALA A 1 86 ? 16.863 1.153 -11.510 1.00 97.56 86 ALA A O 1
ATOM 674 N N . THR A 1 87 ? 17.908 0.652 -9.591 1.00 97.31 87 THR A N 1
ATOM 675 C CA . THR A 1 87 ? 17.248 1.672 -8.771 1.00 97.31 87 THR A CA 1
ATOM 676 C C . THR A 1 87 ? 17.956 3.010 -8.943 1.00 97.31 87 THR A C 1
ATOM 678 O O . THR A 1 87 ? 19.182 3.057 -8.856 1.00 97.31 87 THR A O 1
ATOM 681 N N . LEU A 1 88 ? 17.206 4.090 -9.165 1.00 97.06 88 LEU A N 1
ATOM 682 C CA . LEU A 1 88 ? 17.774 5.422 -9.415 1.00 97.06 88 LEU A CA 1
ATOM 683 C C . LEU A 1 88 ? 17.851 6.284 -8.148 1.00 97.06 88 LEU A C 1
ATOM 685 O O . LEU A 1 88 ? 18.710 7.154 -8.047 1.00 97.06 88 LEU A O 1
ATOM 689 N N . ALA A 1 89 ? 16.971 6.029 -7.180 1.00 97.50 89 ALA A N 1
ATOM 690 C CA . ALA A 1 89 ? 16.952 6.684 -5.875 1.00 97.50 89 ALA A CA 1
ATOM 691 C C . ALA A 1 89 ? 16.352 5.742 -4.811 1.00 97.50 89 ALA A C 1
ATOM 693 O O . ALA A 1 89 ? 15.742 4.727 -5.173 1.00 97.50 89 ALA A O 1
ATOM 694 N N . PRO A 1 90 ? 16.512 6.040 -3.508 1.00 97.88 90 PRO A N 1
ATOM 695 C CA . PRO A 1 90 ? 15.781 5.354 -2.445 1.00 97.88 90 PRO A CA 1
ATOM 696 C C . PRO A 1 90 ? 14.257 5.518 -2.594 1.00 97.88 90 PRO A C 1
ATOM 698 O O . PRO A 1 90 ? 13.814 6.523 -3.158 1.00 97.88 90 PRO A O 1
ATOM 701 N N . PRO A 1 91 ? 13.450 4.560 -2.099 1.00 96.94 91 PRO A N 1
ATOM 702 C CA . PRO A 1 91 ? 12.003 4.718 -2.046 1.00 96.94 91 PRO A CA 1
ATOM 703 C C . PRO A 1 91 ? 11.623 5.922 -1.179 1.00 96.94 91 PRO A C 1
ATOM 705 O O . PRO A 1 91 ? 12.219 6.151 -0.126 1.00 96.94 91 PRO A O 1
ATOM 708 N N . GLN A 1 92 ? 10.615 6.668 -1.616 1.00 96.38 92 GLN A N 1
ATOM 709 C CA . GLN A 1 92 ? 10.037 7.781 -0.874 1.00 96.38 92 GLN A CA 1
ATOM 710 C C . GLN A 1 92 ? 8.574 7.505 -0.568 1.00 96.38 92 GLN A C 1
ATOM 712 O O . GLN A 1 92 ? 7.878 6.811 -1.310 1.00 96.38 92 GLN A O 1
ATOM 717 N N . GLN A 1 93 ? 8.131 8.054 0.550 1.00 95.31 93 GLN A N 1
ATOM 718 C CA . GLN A 1 93 ? 6.757 7.981 1.000 1.00 95.31 93 GLN A CA 1
ATOM 719 C C . GLN A 1 93 ? 5.841 8.783 0.069 1.00 95.31 93 GLN A C 1
ATOM 721 O O . GLN A 1 93 ? 6.179 9.896 -0.329 1.00 95.31 93 GLN A O 1
ATOM 726 N N . VAL A 1 94 ? 4.685 8.214 -0.272 1.00 91.94 94 VAL A N 1
ATOM 727 C CA . VAL A 1 94 ? 3.677 8.860 -1.126 1.00 91.94 94 VAL A CA 1
ATOM 728 C C . VAL A 1 94 ? 2.517 9.373 -0.291 1.00 91.94 94 VAL A C 1
ATOM 730 O O . VAL A 1 94 ? 2.155 10.543 -0.379 1.00 91.94 94 VAL A O 1
ATOM 733 N N . ARG A 1 95 ? 1.912 8.486 0.501 1.00 82.81 95 ARG A N 1
ATOM 734 C CA . ARG A 1 95 ? 0.705 8.784 1.267 1.00 82.81 95 ARG A CA 1
ATOM 735 C C . ARG A 1 95 ? 0.633 7.893 2.493 1.00 82.81 95 ARG A C 1
ATOM 737 O O . ARG A 1 95 ? 0.810 6.680 2.386 1.00 82.81 95 ARG A O 1
ATOM 744 N N . ASP A 1 96 ? 0.323 8.522 3.618 1.00 82.50 96 ASP A N 1
ATOM 745 C CA . ASP A 1 96 ? -0.115 7.842 4.829 1.00 82.50 96 ASP A CA 1
ATOM 746 C C . ASP A 1 96 ? -1.628 7.763 4.853 1.00 82.50 96 ASP A C 1
ATOM 748 O O . ASP A 1 96 ? -2.321 8.751 4.592 1.00 82.50 96 ASP A O 1
ATOM 752 N N . LEU A 1 97 ? -2.136 6.592 5.216 1.00 79.38 97 LEU A N 1
ATOM 753 C CA . LEU A 1 97 ? -3.525 6.424 5.583 1.00 79.38 97 LEU A CA 1
ATOM 754 C C . LEU A 1 97 ? -3.640 5.893 6.997 1.00 79.38 97 LEU A C 1
ATOM 756 O O . LEU A 1 97 ? -3.039 4.886 7.371 1.00 79.38 97 LEU A O 1
ATOM 760 N N . ILE A 1 98 ? -4.480 6.576 7.760 1.00 78.06 98 ILE A N 1
ATOM 761 C CA . ILE A 1 98 ? -4.881 6.166 9.093 1.00 78.06 98 ILE A CA 1
ATOM 762 C C . ILE A 1 98 ? -6.253 5.516 8.947 1.00 78.06 98 ILE A C 1
ATOM 764 O O . ILE A 1 98 ? -7.217 6.166 8.541 1.00 78.06 98 ILE A O 1
ATOM 768 N N . CYS A 1 99 ? -6.345 4.231 9.275 1.00 68.25 99 CYS A N 1
ATOM 769 C CA . CYS A 1 99 ? -7.629 3.576 9.459 1.00 68.25 99 CYS A CA 1
ATOM 770 C C . CYS A 1 99 ? -8.171 4.082 10.789 1.00 68.25 99 CYS A C 1
ATOM 772 O O . CYS A 1 99 ? -7.657 3.695 11.835 1.00 68.25 99 CYS A O 1
ATOM 774 N N . CYS A 1 100 ? -9.139 5.001 10.750 1.00 57.12 100 CYS A N 1
ATOM 775 C CA . CYS A 1 100 ? -9.794 5.573 11.925 1.00 57.12 100 CYS A CA 1
ATOM 776 C C . CYS A 1 100 ? -10.144 4.479 12.950 1.00 57.12 100 CYS A C 1
ATOM 778 O O . CYS A 1 100 ? -11.131 3.776 12.773 1.00 57.12 100 CYS A O 1
ATOM 780 N N . VAL A 1 101 ? -9.267 4.241 13.928 1.00 48.38 101 VAL A N 1
ATOM 781 C CA . VAL A 1 101 ? -9.330 4.648 15.337 1.00 48.38 101 VAL A CA 1
ATOM 782 C C . VAL A 1 101 ? -7.909 4.512 15.895 1.00 48.38 101 VAL A C 1
ATOM 784 O O . VAL A 1 101 ? -7.397 3.411 16.081 1.00 48.38 101 VAL A O 1
ATOM 787 N N . CYS A 1 102 ? -7.269 5.645 16.178 1.00 37.59 102 CYS A N 1
ATOM 788 C CA . CYS A 1 102 ? -6.075 5.701 17.010 1.00 37.59 102 CYS A CA 1
ATOM 789 C C . CYS A 1 102 ? -6.366 6.730 18.108 1.00 37.59 102 CYS A C 1
ATOM 791 O O . CYS A 1 102 ? -6.246 7.934 17.889 1.00 37.59 102 CYS A O 1
ATOM 793 N N . PHE A 1 103 ? -6.851 6.266 19.263 1.00 37.84 103 PHE A N 1
ATOM 794 C CA . PHE A 1 103 ? -6.943 7.103 20.457 1.00 37.84 103 PHE A CA 1
ATOM 795 C C . PHE A 1 103 ? -5.512 7.404 20.925 1.00 37.84 103 PHE A C 1
ATOM 797 O O . PHE A 1 103 ? -4.849 6.549 21.509 1.00 37.84 103 PHE A O 1
ATOM 804 N N . ILE A 1 104 ? -5.034 8.623 20.684 1.00 39.91 104 ILE A N 1
ATOM 805 C CA . ILE A 1 104 ? -4.046 9.255 21.563 1.00 39.91 104 ILE A CA 1
ATOM 806 C C . ILE A 1 104 ? -4.873 10.166 22.477 1.00 39.91 104 ILE A C 1
ATOM 808 O O . ILE A 1 104 ? -5.717 10.916 21.997 1.00 39.91 104 ILE A O 1
ATOM 812 N N . GLY A 1 105 ? -4.736 9.972 23.790 1.00 33.66 105 GLY A N 1
ATOM 813 C CA . GLY A 1 105 ? -5.670 10.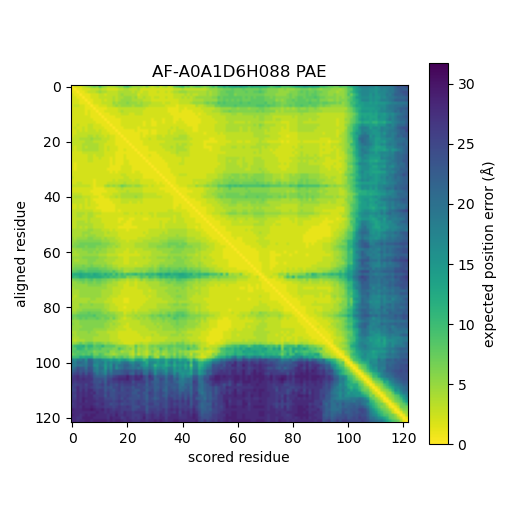443 24.815 1.00 33.66 105 GLY A CA 1
ATOM 814 C C . GLY A 1 105 ? -6.041 11.930 24.770 1.00 33.66 105 GLY A C 1
ATOM 815 O O . GLY A 1 105 ? -5.270 12.757 24.308 1.00 33.66 105 GLY A O 1
ATOM 816 N N . SER A 1 106 ? -7.243 12.207 25.294 1.00 37.19 106 SER A N 1
ATOM 817 C CA . SER A 1 106 ? -7.773 13.492 25.784 1.00 37.19 106 SER A CA 1
ATOM 818 C C . SER A 1 106 ? -7.273 14.774 25.094 1.00 37.19 106 SER A C 1
ATOM 820 O O . SER A 1 106 ? -6.161 15.229 25.339 1.00 37.19 106 SER A O 1
ATOM 822 N N . ASP A 1 107 ? -8.193 15.408 24.361 1.00 35.41 107 ASP A N 1
ATOM 823 C CA . ASP A 1 107 ? -8.178 16.821 23.957 1.00 35.41 107 ASP A CA 1
ATOM 824 C C . ASP A 1 107 ? -7.323 17.256 22.760 1.00 35.41 107 ASP A C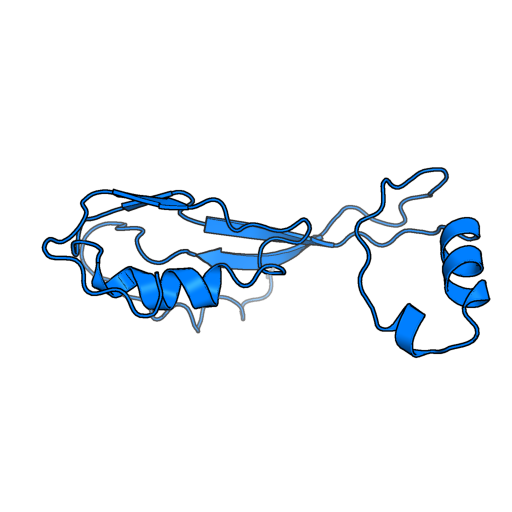 1
ATOM 826 O O . ASP A 1 107 ? -6.719 18.322 22.813 1.00 35.41 107 ASP A O 1
ATOM 830 N N . GLN A 1 108 ? -7.382 16.539 21.625 1.00 33.12 108 GLN A N 1
ATOM 831 C CA . GLN A 1 108 ? -7.410 17.202 20.306 1.00 33.12 108 GLN A CA 1
ATOM 832 C C . GLN A 1 108 ? -7.733 16.249 19.144 1.00 33.12 108 GLN A C 1
ATOM 834 O O . GLN A 1 108 ? -6.876 15.549 18.611 1.00 33.12 108 GLN A O 1
ATOM 839 N N . ILE A 1 109 ? -8.987 16.290 18.682 1.00 38.94 109 ILE A N 1
ATOM 840 C CA . ILE A 1 109 ? -9.342 15.886 17.317 1.00 38.94 109 ILE A CA 1
ATOM 841 C C . ILE A 1 109 ? -8.833 17.009 16.409 1.00 38.94 109 ILE A C 1
ATOM 843 O O . ILE A 1 109 ? -9.578 17.921 16.049 1.00 38.94 109 ILE A O 1
ATOM 847 N N . TYR A 1 110 ? -7.545 16.990 16.070 1.00 32.09 110 TYR A N 1
ATOM 848 C CA . TYR A 1 110 ? -7.124 17.690 14.867 1.00 32.09 110 TYR A CA 1
ATOM 849 C C . TYR A 1 110 ? -7.694 16.905 13.702 1.00 32.09 110 TYR A C 1
ATOM 851 O O . TYR A 1 110 ? -7.294 15.774 13.426 1.00 32.09 110 TYR A O 1
ATOM 859 N N . LEU A 1 111 ? -8.667 17.524 13.044 1.00 34.25 111 LEU A N 1
ATOM 860 C CA . LEU A 1 111 ? -8.986 17.279 11.652 1.00 34.25 111 LEU A CA 1
ATOM 861 C C . LEU A 1 111 ? -7.654 17.031 10.919 1.00 34.25 111 LEU A C 1
ATOM 863 O O . LEU A 1 111 ? -6.828 17.937 10.812 1.00 34.25 111 LEU A O 1
ATOM 867 N N . CYS A 1 112 ? -7.398 15.787 10.509 1.00 36.41 112 CYS A N 1
ATOM 868 C CA . CYS A 1 112 ? -6.163 15.364 9.847 1.00 36.41 112 CYS A CA 1
ATOM 869 C C . CYS A 1 112 ? -6.161 15.889 8.398 1.00 36.41 112 CYS A C 1
ATOM 871 O O . CYS A 1 112 ? -6.205 15.135 7.434 1.00 36.41 112 CYS A O 1
ATOM 873 N N . HIS A 1 113 ? -6.228 17.212 8.260 1.00 33.22 113 HIS A N 1
ATOM 874 C CA . HIS A 1 113 ? -6.283 17.947 7.002 1.00 33.22 113 HIS A CA 1
ATOM 875 C C . HIS A 1 113 ? -5.290 19.133 6.987 1.00 33.22 113 HIS A C 1
ATOM 877 O O . HIS A 1 113 ? -5.208 19.830 5.982 1.00 33.22 113 HIS A O 1
ATOM 883 N N . GLU A 1 114 ? -4.498 19.349 8.054 1.00 29.73 114 GLU A N 1
ATOM 884 C CA . GLU A 1 114 ? -3.576 20.503 8.168 1.00 29.73 114 GLU A CA 1
ATOM 885 C C . GLU A 1 114 ? -2.094 20.192 8.500 1.00 29.73 114 GLU A C 1
ATOM 887 O O . GLU A 1 114 ? -1.328 21.121 8.725 1.00 29.73 114 GLU A O 1
ATOM 892 N N . ILE A 1 115 ? -1.610 18.940 8.467 1.00 34.53 115 ILE A N 1
ATOM 893 C CA . ILE A 1 115 ? -0.197 18.626 8.833 1.00 34.53 115 ILE A CA 1
ATOM 894 C C . ILE A 1 115 ? 0.670 18.174 7.637 1.00 34.53 115 ILE A C 1
ATOM 896 O O . ILE A 1 115 ? 1.561 17.351 7.784 1.00 34.53 115 ILE A O 1
ATOM 900 N N . TRP A 1 116 ? 0.467 18.722 6.433 1.00 37.09 116 TRP A N 1
ATOM 901 C CA . TRP A 1 116 ? 1.416 18.501 5.315 1.00 37.09 116 TRP A CA 1
ATOM 902 C C . TRP A 1 116 ? 1.846 19.770 4.563 1.00 37.09 116 TRP A C 1
ATOM 904 O O . TRP A 1 116 ? 2.363 19.699 3.452 1.00 37.09 116 TRP A O 1
ATOM 914 N N . LEU A 1 117 ? 1.724 20.943 5.191 1.00 34.19 117 LEU A N 1
ATOM 915 C CA . LEU A 1 117 ? 2.419 22.159 4.755 1.00 34.19 117 LEU A CA 1
ATOM 916 C C . LEU A 1 117 ? 3.255 22.730 5.905 1.00 34.19 117 LEU A C 1
ATOM 918 O O . LEU A 1 117 ? 2.912 23.735 6.521 1.00 34.19 117 LEU A O 1
ATOM 922 N N . SER A 1 118 ? 4.395 22.105 6.184 1.00 28.14 118 SER A N 1
ATOM 923 C CA . SER A 1 118 ? 5.532 22.846 6.732 1.00 28.14 118 SER A CA 1
ATOM 924 C C . SER A 1 118 ? 6.845 22.244 6.230 1.00 28.14 118 SER A C 1
ATOM 926 O O . SER A 1 118 ? 7.173 21.112 6.587 1.00 28.14 118 SER A O 1
ATOM 928 N N . PRO A 1 119 ? 7.580 22.958 5.357 1.00 41.84 119 PRO A N 1
ATOM 929 C CA . PRO A 1 119 ? 8.891 22.539 4.900 1.00 41.84 119 PRO A CA 1
ATOM 930 C C . PRO A 1 119 ? 9.903 22.678 6.042 1.00 41.84 119 PRO A C 1
ATOM 932 O O . PRO A 1 119 ? 9.883 23.644 6.803 1.00 41.84 119 PRO A O 1
ATOM 935 N N . LEU A 1 120 ? 10.796 21.694 6.125 1.00 31.23 120 LEU A N 1
ATOM 936 C CA . LEU A 1 120 ? 12.045 21.746 6.874 1.00 31.23 120 LEU A CA 1
ATOM 937 C C . LEU A 1 120 ? 12.750 23.100 6.672 1.00 31.23 120 LEU A C 1
ATOM 939 O O . LEU A 1 120 ? 13.209 23.404 5.573 1.00 31.23 120 LEU A O 1
ATOM 943 N N . LEU A 1 121 ? 12.858 23.878 7.749 1.00 29.48 121 LEU A N 1
ATOM 944 C CA . LEU A 1 121 ? 13.888 24.897 7.933 1.00 29.48 121 LEU A CA 1
ATOM 945 C C . LEU A 1 121 ? 15.004 24.261 8.772 1.00 29.48 121 LEU A C 1
ATOM 947 O O . LEU A 1 121 ? 14.874 24.114 9.988 1.00 29.48 121 LEU A O 1
ATOM 951 N N . VAL A 1 122 ? 16.074 23.863 8.085 1.00 33.72 122 VAL A N 1
ATOM 952 C CA . VAL A 1 122 ? 17.459 24.003 8.558 1.00 33.72 122 VAL A CA 1
ATOM 953 C C . VAL A 1 122 ? 18.110 25.023 7.640 1.00 33.72 122 VAL A C 1
ATOM 955 O O . VAL A 1 122 ? 17.875 24.912 6.415 1.00 33.72 122 VAL A O 1
#

=== Feature glossary ===
A reading guide for the features in this record.

Start from the sequence.

  · Sequence gives the chain of amino acids in standard one-letter code (A=alanine, C=cysteine, …, Y=tyrosine), read N→C. It is the only feature that is directly encoded by the gene; all structural features are derived from the folded form of this sequence.

Fold it, and you get atomic coordinates and the backbone conformation that goes with them.

  · Structure coordinates are given as an mmCIF _atom_site loop: one row per atom with element, residue name, chain id, sequence number, and x/y/z position in Å. Only the four main-chain atoms per residue are included here; side chains are omitted to keep the record compact.

  · Backbone dihedral angles. Every residue except chain termini has a φ (preceding-C → N → Cα → C) and a ψ (N → Cα → C → next-N). They are reported in degrees following the IUPAC sign convention. Secondary structure is essentially a statement about which (φ, ψ) basin each residue occupies.

  · Eight-state secondary structure (DSSP): H is the canonical α-helix, G the tighter 3₁₀-helix, I the wider π-helix; E/B are β-structure, T and S are turns and bends, and '-' is everything else. DSSP derives these from the pattern of main-chain N–H···O=C hydrogen bonds, not from the sequence.

  · SS3 is a coarse helix/strand/coil call (letters a/b/c) made by the P-SEA algorithm from inter-Cα distances and dihedrals. It is less detailed than DSSP but needs only Cα positions.

Summarize the fold with a handful of shape descriptors and a per-residue structural alphabet.

  · Radius of gyration (Rg) is the root-mean-square distance of Cα atoms from their centroid — a single number for overall size and compactness. A globular domain of N residues has Rg ≈ 2.2·N^0.38 Å; an extended or disordered chain has a much larger Rg. The Cα contact count is the number of residue pairs whose Cα atoms are within 8 Å and are more than four positions apart in sequence — a standard proxy for tertiary packing density. The bounding box is the smallest axis-aligned box enclosing all Cα atoms.

  · 3Di is Foldseek's structural alphabet. Each residue is assigned one of twenty discrete states based on how its Cα sits relative to its spatial (not sequential) neighbors. Aligning 3Di strings finds structural homologs roughly as well as full 3D superposition, but orders of magnitude faster.

  · Solvent-accessible surface area (SASA) is the area in Å² traced out by the centre of a 1.4 Å probe sphere (a water molecule) rolled over the protein's van der Waals surface (Shrake–Rupley / Lee–Richards construction). Buried residues have near-zero SASA; fully exposed residues can exceed 200 Å². The total SASA scales roughly with the number of surface residues.

Ask how reliable the model is.

  · For AlphaFold models, the B-factor field carries pLDDT — the model's own estima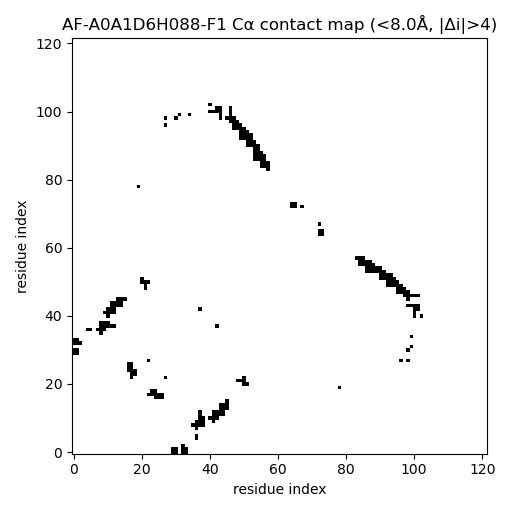te of local accuracy on a 0–100 scale. Regions with pLDDT<50 should be treated as essentially unmodeled; they often correspond to intrinsically disordered segments.

  · For experimental (PDB) structures, the B-factor (temperature factor) quantifies the positional spread of each atom in the crystal — a combination of thermal vibration and static disorder — in units of Å². High B-factors mark flexible loops or poorly resolved regions; low B-factors mark the rigid, well-ordered core.

  · Predicted Aligned Error (PAE) is an AlphaFold confidence matrix: entry (i, j) is the expected error in the position of residue j, in ångströms, when the prediction is superimposed on the true structure at residue i. Low PAE within a block of residues means that block is internally rigid and well-predicted; high PAE between two blocks means their relative placement is uncertain even if each block individually is confident.

Place it in context: what it resembles, what it is annotated as, and how it looks.

  · Structural nearest neighbors (via Foldseek easy-search vs the PDB). Reported per hit: target PDB id, E-value, and alignment TM-score. A TM-score above ~0.5 is the conventional threshold for 'same fold'.

  · Functional annotations link the protein to curated databases. InterPro entries identify conserved domains and families by matching the sequence against member-database signatures (Pfam, PROSITE, CDD, …). Gene Ontology (GO) terms describe molecular function, biological process, and cellular component in a controlled vocabulary. CATH places the structure in a hierarchical fold classification (Class/Architecture/Topology/Homologous-superfamily). The organism is the source species.

  · The contact map is a binary N×N matrix image: pixel (i, j) is dark where Cα_i and Cα_j are within 8 Å and |i−j|>4. Because the |i−j|>4 filter removes local helical contacts, off-diagonal stripes parallel to the main diagonal indicate parallel β-sheets; stripes perpendicular to it indicate antiparallel β-sheets. The Ramachandran plot scatters every residue's (φ, ψ) pair against the sterically allowed regions. The PAE heatmap renders the predicted-aligned-error matrix.

  · Six rendered views show the 3D structure from the faces of a cube — i.e. along ±x, ±y, ±z. Rendering representation is drawn randomly per protein from cartoon (secondary-structure ribbons), sticks (backbone bonds), or molecular surface; coloring is either N→C rainbow (blue at the N-terminus through red at the C-terminus) or one color per chain.